Protein AF-A0A7R9B972-F1 (afdb_monomer_lite)

Foldseek 3Di:
DDDDDPPPLPDDPDPQWDQAPLSDIDGLQQQLFLDQPSDDHPVPPDDDCPPPSRSNPPSPQAWDDDPNQTGGDPVFWDWLDAPPDDNSLITTGGLQPQLPVDQSRPRDDCRGSNHCDDPSDHD

Organism: Timema shepardi (NCBI:txid629360)

Structure (mmCIF, N/CA/C/O backbone):
data_AF-A0A7R9B97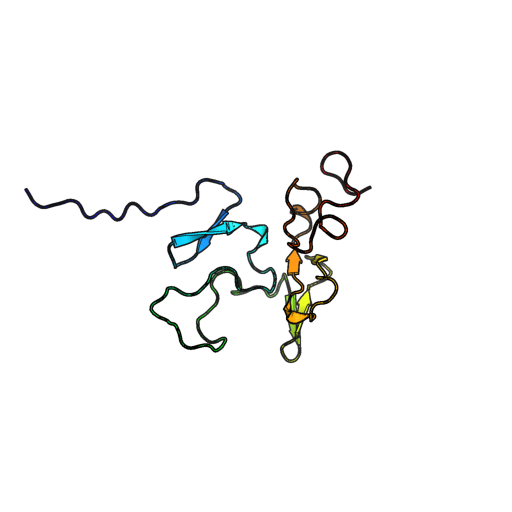2-F1
#
_entry.id   AF-A0A7R9B972-F1
#
loop_
_atom_site.group_PDB
_atom_site.id
_atom_site.type_symbol
_atom_site.label_atom_id
_atom_site.label_alt_id
_atom_site.label_comp_id
_atom_site.label_asym_id
_atom_site.label_entity_id
_atom_site.label_seq_id
_atom_site.pdbx_PDB_ins_code
_atom_site.Cartn_x
_atom_site.Cartn_y
_atom_site.Cartn_z
_atom_site.occupancy
_atom_site.B_iso_or_equiv
_atom_site.auth_seq_id
_atom_site.auth_comp_id
_atom_site.auth_asym_id
_atom_site.auth_atom_id
_atom_site.pdbx_PDB_model_num
ATOM 1 N N . MET A 1 1 ? -13.347 45.892 -2.787 1.00 46.38 1 MET A N 1
ATOM 2 C CA . MET A 1 1 ? -13.666 44.641 -3.504 1.00 46.38 1 MET A CA 1
ATOM 3 C C . MET A 1 1 ? -12.415 44.154 -4.213 1.00 46.38 1 MET A C 1
ATOM 5 O O . MET A 1 1 ? -12.080 44.736 -5.230 1.00 46.38 1 MET A O 1
ATOM 9 N N . LEU A 1 2 ? -11.732 43.132 -3.696 1.00 40.72 2 LEU A N 1
ATOM 10 C CA . LEU A 1 2 ? -10.835 42.287 -4.491 1.00 40.72 2 LEU A CA 1
ATOM 11 C C . LEU A 1 2 ? -11.000 40.846 -3.994 1.00 40.72 2 LEU A C 1
ATOM 13 O O . LEU A 1 2 ? -11.068 40.602 -2.792 1.00 40.72 2 LEU A O 1
ATOM 17 N N . TYR A 1 3 ? -11.227 39.964 -4.960 1.00 45.19 3 TYR A N 1
ATOM 18 C CA . TYR A 1 3 ? -11.862 38.657 -4.851 1.00 45.19 3 TYR A CA 1
ATOM 19 C C . TYR A 1 3 ? -11.009 37.615 -4.122 1.00 45.19 3 TYR A C 1
ATOM 21 O O . TYR A 1 3 ? -9.809 37.486 -4.352 1.00 45.19 3 TYR A O 1
ATOM 29 N N . SER A 1 4 ? -11.692 36.822 -3.301 1.00 51.09 4 SER A N 1
ATOM 30 C CA . SER A 1 4 ? -11.218 35.586 -2.695 1.00 51.09 4 SER A CA 1
ATOM 31 C C . SER A 1 4 ? -10.746 34.582 -3.752 1.00 51.09 4 SER A C 1
ATOM 33 O O . SER A 1 4 ? -11.549 34.080 -4.530 1.00 51.09 4 SER A O 1
ATOM 35 N N . HIS A 1 5 ? -9.468 34.216 -3.707 1.00 46.72 5 HIS A N 1
ATOM 36 C CA . HIS A 1 5 ? -8.966 32.933 -4.206 1.00 46.72 5 HIS A CA 1
ATOM 37 C C . HIS A 1 5 ? -8.143 32.269 -3.098 1.00 46.72 5 HIS A C 1
ATOM 39 O O . HIS A 1 5 ? -6.952 32.008 -3.236 1.00 46.72 5 HIS A O 1
ATOM 45 N N . ILE A 1 6 ? -8.791 31.999 -1.962 1.00 51.69 6 ILE A N 1
ATOM 46 C CA . ILE A 1 6 ? -8.327 30.918 -1.096 1.00 51.69 6 ILE A CA 1
ATOM 47 C C . ILE A 1 6 ? -8.762 29.653 -1.824 1.00 51.69 6 ILE A C 1
ATOM 49 O O . ILE A 1 6 ? -9.952 29.344 -1.868 1.00 51.69 6 ILE A O 1
ATOM 53 N N . VAL A 1 7 ? -7.817 28.954 -2.450 1.00 53.56 7 VAL A N 1
ATOM 54 C CA . VAL A 1 7 ? -8.019 27.547 -2.794 1.00 53.56 7 VAL A CA 1
ATOM 55 C C . VAL A 1 7 ? -8.247 26.854 -1.457 1.00 53.56 7 VAL A C 1
ATOM 57 O O . VAL A 1 7 ? -7.303 26.596 -0.715 1.00 53.56 7 VAL A O 1
ATOM 60 N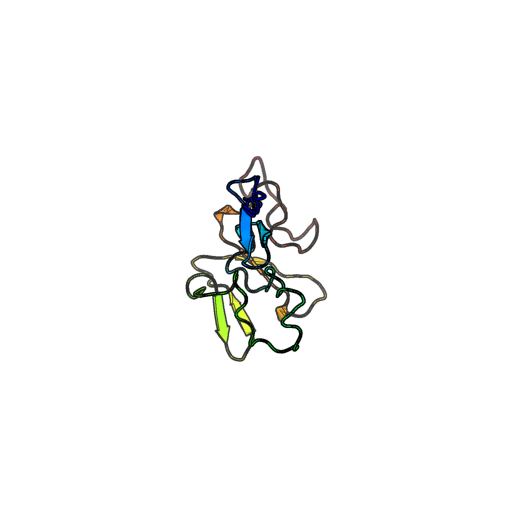 N . THR A 1 8 ? -9.506 26.645 -1.083 1.00 49.41 8 THR A N 1
ATOM 61 C CA . THR A 1 8 ? -9.847 25.753 0.015 1.00 49.41 8 THR A CA 1
ATOM 62 C C . THR A 1 8 ? -9.386 24.377 -0.432 1.00 49.41 8 THR A C 1
ATOM 64 O O . THR A 1 8 ? -10.032 23.728 -1.254 1.00 49.41 8 THR A O 1
ATOM 67 N N . GLY A 1 9 ? -8.196 23.974 0.022 1.00 53.94 9 GLY A N 1
ATOM 68 C CA . GLY A 1 9 ? -7.692 22.628 -0.198 1.00 53.94 9 GLY A CA 1
ATOM 69 C C . GLY A 1 9 ? -8.799 21.659 0.189 1.00 53.94 9 GLY A C 1
ATOM 70 O O . GLY A 1 9 ? -9.317 21.724 1.306 1.00 53.94 9 GLY A O 1
ATOM 71 N N . ARG A 1 10 ? -9.236 20.821 -0.755 1.00 60.31 10 ARG A N 1
ATOM 72 C CA . ARG A 1 10 ? -10.095 19.687 -0.425 1.00 60.31 10 ARG A CA 1
ATOM 73 C C . ARG A 1 10 ? -9.267 18.793 0.486 1.00 60.31 10 ARG A C 1
ATOM 75 O O . ARG A 1 10 ? -8.460 18.003 0.012 1.00 60.31 10 ARG A O 1
ATOM 82 N N . ASN A 1 11 ? -9.425 18.975 1.789 1.00 78.00 11 ASN A N 1
ATOM 83 C CA . ASN A 1 11 ? -8.908 18.028 2.753 1.00 78.00 11 ASN A CA 1
ATOM 84 C C . ASN A 1 11 ? -9.673 16.724 2.559 1.00 78.00 11 ASN A C 1
ATOM 86 O O . ASN A 1 11 ? -10.895 16.734 2.378 1.00 78.00 11 ASN A O 1
ATOM 90 N N . CYS A 1 12 ? -8.942 15.617 2.585 1.00 88.44 12 CYS A N 1
ATOM 91 C CA . CYS A 1 12 ? -9.555 14.309 2.687 1.00 88.44 12 CYS A CA 1
ATOM 92 C C . CYS A 1 12 ? -10.459 14.269 3.923 1.00 88.44 12 CYS A C 1
ATOM 94 O O . CYS A 1 12 ? -10.179 14.910 4.940 1.00 88.44 12 CYS A O 1
ATOM 96 N N . THR A 1 13 ? -11.598 13.602 3.790 1.00 89.12 13 THR A N 1
ATOM 97 C CA . THR A 1 13 ? -12.681 13.668 4.782 1.00 89.12 13 THR A CA 1
ATOM 98 C C . THR A 1 13 ? -12.560 12.585 5.845 1.00 89.12 13 THR A C 1
ATOM 100 O O . THR A 1 13 ? -13.141 12.720 6.921 1.00 89.12 13 THR A O 1
ATOM 103 N N . SER A 1 14 ? -11.792 11.534 5.555 1.00 89.75 14 SER A N 1
ATOM 104 C CA . SER A 1 14 ? -11.539 10.417 6.454 1.00 89.75 14 SER A CA 1
ATOM 105 C C . SER A 1 14 ? -10.111 10.459 7.015 1.00 89.75 14 SER A C 1
ATOM 107 O O . SER A 1 14 ? -9.175 10.792 6.284 1.00 89.75 14 SER A O 1
ATOM 109 N N . PRO A 1 15 ? -9.899 10.080 8.290 1.00 88.44 15 PRO A N 1
ATOM 110 C CA . PRO A 1 15 ? -8.555 9.874 8.828 1.00 88.44 15 PRO A CA 1
ATOM 111 C C . PRO A 1 15 ? -7.797 8.748 8.111 1.00 88.44 15 PRO A C 1
ATOM 113 O O . PRO A 1 15 ? -6.569 8.779 8.100 1.00 88.44 15 PRO A O 1
ATOM 116 N N . ASP A 1 16 ? -8.506 7.813 7.471 1.00 91.44 16 ASP A N 1
ATOM 117 C CA . ASP A 1 16 ? -7.939 6.690 6.713 1.00 91.44 16 ASP A CA 1
ATOM 118 C C . ASP A 1 16 ? -7.587 7.066 5.265 1.00 91.44 16 ASP A C 1
ATOM 120 O O . ASP A 1 16 ? -7.320 6.194 4.439 1.00 91.44 16 ASP A O 1
ATOM 124 N N . GLU A 1 17 ? -7.585 8.361 4.938 1.00 94.81 17 GLU A N 1
ATOM 125 C CA . GLU A 1 17 ? -7.204 8.877 3.627 1.00 94.81 17 GLU A CA 1
ATOM 126 C C . GLU A 1 17 ? -5.842 9.594 3.647 1.00 94.81 17 GLU A C 1
ATOM 128 O O . GLU A 1 17 ? -5.430 10.215 4.632 1.00 94.81 17 GLU A O 1
ATOM 133 N N . PHE A 1 18 ? -5.154 9.527 2.511 1.00 93.94 18 PHE A N 1
ATOM 134 C CA . PHE A 1 18 ? -3.931 10.246 2.184 1.00 93.94 18 PHE A CA 1
ATOM 135 C C . PHE A 1 18 ? -4.195 11.199 1.013 1.00 93.94 18 PHE A C 1
ATOM 137 O O . PHE A 1 18 ? -4.789 10.811 0.005 1.00 93.94 18 PHE A O 1
ATOM 144 N N . LEU A 1 19 ? -3.763 12.457 1.149 1.00 91.81 19 LEU A N 1
ATOM 145 C CA . LEU A 1 19 ? -3.923 13.486 0.123 1.00 91.81 19 LEU A CA 1
ATOM 146 C C . LEU A 1 19 ? -2.720 13.479 -0.824 1.00 91.81 19 LEU A C 1
ATOM 148 O O . LEU A 1 19 ? -1.635 13.934 -0.464 1.00 91.81 19 LEU A O 1
ATOM 152 N N . CYS A 1 20 ? -2.930 13.028 -2.056 1.00 91.00 20 CYS A N 1
ATOM 153 C CA . CYS A 1 20 ? -1.940 13.130 -3.118 1.00 91.00 20 CYS A CA 1
ATOM 154 C C . CYS A 1 20 ? -1.662 14.601 -3.485 1.00 91.00 20 CYS A C 1
ATOM 156 O O . CYS A 1 20 ? -2.574 15.434 -3.429 1.00 91.00 20 CYS A O 1
ATOM 158 N N . PRO A 1 21 ? -0.467 14.929 -4.013 1.00 86.62 21 PRO A N 1
ATOM 159 C CA . PRO A 1 21 ? -0.149 16.275 -4.508 1.00 86.62 21 PRO A CA 1
ATOM 160 C C . PRO A 1 21 ? -1.084 16.783 -5.616 1.00 86.62 21 PRO A C 1
ATOM 162 O O . PRO A 1 21 ? -1.226 17.987 -5.807 1.00 86.62 21 PRO A O 1
ATOM 165 N N . SER A 1 22 ? -1.745 15.876 -6.342 1.00 82.56 22 SER A N 1
ATOM 166 C CA . SER A 1 22 ? -2.768 16.206 -7.342 1.00 82.56 22 SER A CA 1
ATOM 167 C C . SER A 1 22 ? -4.091 16.702 -6.738 1.00 82.56 22 SER A C 1
ATOM 169 O O . SER A 1 22 ? -4.969 17.140 -7.479 1.00 82.56 22 SER A O 1
ATOM 171 N N . GLY A 1 23 ? -4.263 16.620 -5.414 1.00 84.19 23 GLY A N 1
ATOM 172 C CA . GLY A 1 23 ? -5.517 16.902 -4.714 1.00 84.19 23 GLY A CA 1
ATOM 173 C C . GLY A 1 23 ? -6.479 15.709 -4.643 1.00 84.19 23 GLY A C 1
ATOM 174 O O . GLY A 1 23 ? -7.590 15.853 -4.134 1.00 84.19 23 GLY A O 1
ATOM 175 N N . ARG A 1 24 ? -6.083 14.536 -5.158 1.00 88.75 24 ARG A N 1
ATOM 176 C CA . ARG A 1 24 ? -6.831 13.277 -5.020 1.00 88.75 24 ARG A CA 1
ATOM 177 C C . ARG A 1 24 ? -6.607 12.680 -3.630 1.00 88.75 24 ARG A C 1
ATOM 179 O O . ARG A 1 24 ? -5.476 12.638 -3.165 1.00 88.75 24 ARG A O 1
ATOM 186 N N . CYS A 1 25 ? -7.664 12.158 -3.016 1.00 92.69 25 CYS A N 1
ATOM 187 C CA . CYS A 1 25 ? -7.562 11.338 -1.812 1.00 92.69 25 CYS A CA 1
ATOM 188 C C . CYS A 1 25 ? -7.507 9.854 -2.186 1.00 92.69 25 CYS A C 1
ATOM 190 O O . CYS A 1 25 ? -8.285 9.398 -3.030 1.00 92.69 25 CYS A O 1
ATOM 192 N N . ILE A 1 26 ? -6.585 9.121 -1.571 1.00 94.31 26 ILE A N 1
ATOM 193 C CA . ILE A 1 26 ? -6.483 7.658 -1.637 1.00 94.31 26 ILE A CA 1
ATOM 194 C C . ILE A 1 26 ? -6.589 7.084 -0.225 1.00 94.31 26 ILE A C 1
ATOM 196 O O . ILE A 1 26 ? -6.457 7.818 0.751 1.00 94.31 26 ILE A O 1
ATOM 200 N N . ARG A 1 27 ? -6.819 5.779 -0.101 1.00 96.00 27 ARG A N 1
ATOM 201 C CA . ARG A 1 27 ? -6.735 5.066 1.180 1.00 96.00 27 ARG A CA 1
ATOM 202 C C . ARG A 1 27 ? -5.309 5.114 1.724 1.00 96.00 27 ARG A C 1
ATOM 204 O O . ARG A 1 27 ? -4.359 5.017 0.961 1.00 96.00 27 ARG A O 1
ATOM 211 N N . ARG A 1 28 ? -5.139 5.179 3.043 1.00 96.25 28 ARG A N 1
ATOM 212 C CA . ARG A 1 28 ? -3.820 5.013 3.677 1.00 96.25 28 ARG A CA 1
ATOM 213 C C . ARG A 1 28 ? -3.226 3.623 3.466 1.00 96.25 28 ARG A C 1
ATOM 215 O O . ARG A 1 28 ? -2.012 3.492 3.542 1.00 96.25 28 ARG A O 1
ATOM 222 N N . ALA A 1 29 ? -4.059 2.616 3.204 1.00 96.62 29 ALA A N 1
ATOM 223 C CA . ALA A 1 29 ? -3.604 1.280 2.830 1.00 96.62 29 ALA A CA 1
ATOM 224 C C . ALA A 1 29 ? -2.868 1.242 1.486 1.00 96.62 29 ALA A C 1
ATOM 226 O O . ALA A 1 29 ? -2.089 0.329 1.260 1.00 96.62 29 ALA A O 1
ATOM 227 N N . ASN A 1 30 ? -3.072 2.267 0.656 1.00 96.50 30 ASN A N 1
ATOM 228 C CA . ASN A 1 30 ? -2.435 2.434 -0.643 1.00 96.50 30 ASN A CA 1
ATOM 229 C C . ASN A 1 30 ? -1.133 3.248 -0.572 1.00 96.50 30 ASN A C 1
ATOM 231 O O . ASN A 1 30 ? -0.582 3.617 -1.596 1.00 96.50 30 ASN A O 1
ATOM 235 N N . VAL A 1 31 ? -0.681 3.629 0.626 1.00 95.81 31 VAL A N 1
ATOM 236 C CA . VAL A 1 31 ? 0.617 4.289 0.792 1.00 95.81 31 VAL A CA 1
ATOM 237 C C . VAL A 1 31 ? 1.663 3.212 1.010 1.00 95.81 31 VAL A C 1
ATOM 239 O O . VAL A 1 31 ? 1.531 2.416 1.941 1.00 95.81 31 VAL A O 1
ATOM 242 N N . CYS A 1 32 ? 2.720 3.242 0.204 1.00 95.94 32 CYS A N 1
ATOM 243 C CA . CYS A 1 32 ? 3.802 2.272 0.218 1.00 95.94 32 CYS A CA 1
ATOM 244 C C . CYS A 1 32 ? 3.328 0.839 -0.019 1.00 95.94 32 CYS A C 1
ATOM 246 O O . CYS A 1 32 ? 3.845 -0.103 0.586 1.00 95.94 32 CYS A O 1
ATOM 248 N N . ASP A 1 33 ? 2.369 0.669 -0.921 1.00 95.88 33 ASP A N 1
ATOM 249 C CA . ASP A 1 33 ? 1.755 -0.624 -1.186 1.00 95.88 33 ASP A CA 1
ATOM 250 C C . ASP A 1 33 ? 2.246 -1.282 -2.475 1.00 95.88 33 ASP A C 1
ATOM 252 O O . ASP A 1 33 ? 1.711 -2.304 -2.907 1.00 95.88 33 ASP A O 1
ATOM 256 N N . SER A 1 34 ? 3.322 -0.741 -3.047 1.00 93.50 34 SER A N 1
ATOM 257 C CA . SER A 1 34 ? 3.980 -1.145 -4.284 1.00 93.50 34 SER A CA 1
ATOM 258 C C . SER A 1 34 ? 3.231 -0.778 -5.565 1.00 93.50 34 SER A C 1
ATOM 260 O O . SER A 1 34 ? 3.736 -1.083 -6.652 1.00 93.50 34 SER A O 1
ATOM 262 N N . GLN A 1 35 ? 2.092 -0.083 -5.494 1.00 92.75 35 GLN A N 1
ATOM 263 C CA . GLN A 1 35 ? 1.364 0.429 -6.654 1.00 92.75 35 GLN A CA 1
ATOM 264 C C . GLN A 1 35 ? 1.320 1.953 -6.642 1.00 92.75 35 GLN A C 1
ATOM 266 O O . GLN A 1 35 ? 1.233 2.589 -5.610 1.00 92.75 35 GLN A O 1
ATOM 271 N N . CYS A 1 36 ? 1.382 2.563 -7.825 1.00 91.12 36 CYS A N 1
ATOM 272 C CA . CYS A 1 36 ? 1.294 4.015 -7.914 1.00 91.12 36 CYS A CA 1
ATOM 273 C C . CYS A 1 36 ? -0.168 4.467 -8.000 1.00 91.12 36 CYS A C 1
ATOM 275 O O . CYS A 1 36 ? -0.729 4.517 -9.101 1.00 91.12 36 CYS A O 1
ATOM 277 N N . ASP A 1 37 ? -0.785 4.807 -6.869 1.00 92.56 37 ASP A N 1
ATOM 278 C CA . ASP A 1 37 ? -2.181 5.243 -6.804 1.00 92.56 37 ASP A CA 1
ATOM 279 C C . ASP A 1 37 ? -2.334 6.766 -6.815 1.00 92.56 37 ASP A C 1
ATOM 281 O O . ASP A 1 37 ? -3.356 7.285 -7.308 1.00 92.56 37 ASP A O 1
ATOM 285 N N . CYS A 1 38 ? -1.308 7.511 -6.389 1.00 90.12 38 CYS A N 1
ATOM 286 C CA . CYS A 1 38 ? -1.204 8.932 -6.701 1.00 90.12 38 CYS A CA 1
ATOM 287 C C . CYS A 1 38 ? -0.838 9.123 -8.176 1.00 90.12 38 CYS A C 1
ATOM 289 O O . CYS A 1 38 ? 0.289 9.467 -8.535 1.00 90.12 38 CYS A O 1
ATOM 291 N N . ALA A 1 39 ? -1.838 8.945 -9.045 1.00 76.19 39 ALA A N 1
ATOM 292 C CA . ALA A 1 39 ? -1.732 9.272 -10.460 1.00 76.19 39 ALA A CA 1
ATOM 293 C C . ALA A 1 39 ? -1.157 10.696 -10.632 1.00 76.19 39 ALA A C 1
ATOM 295 O O . ALA A 1 39 ? -1.602 11.624 -9.936 1.00 76.19 39 ALA A O 1
ATOM 296 N N . PRO A 1 40 ? -0.189 10.893 -11.547 1.00 64.12 40 PRO A N 1
ATOM 297 C CA . PRO A 1 40 ? 0.381 12.208 -11.789 1.00 64.12 40 PRO A CA 1
ATOM 298 C C . PRO A 1 40 ? -0.710 13.185 -12.235 1.00 64.12 40 PRO A C 1
ATOM 300 O O . PRO A 1 40 ? -1.683 12.809 -12.894 1.00 64.12 40 PRO A O 1
ATOM 303 N N . ALA A 1 41 ? -0.543 14.462 -11.891 1.00 56.84 41 ALA A N 1
ATOM 304 C CA . ALA A 1 41 ? -1.405 15.508 -12.420 1.00 56.84 41 ALA A CA 1
ATOM 305 C C . ALA A 1 41 ? -1.352 15.501 -13.968 1.00 56.84 41 ALA A C 1
ATOM 307 O O . ALA A 1 41 ? -0.299 15.220 -14.544 1.00 56.84 41 ALA A O 1
ATOM 308 N N . PRO A 1 42 ? -2.450 15.845 -14.666 1.00 54.56 42 PRO A N 1
ATOM 309 C CA . PRO A 1 42 ? -2.551 15.761 -16.131 1.00 54.56 42 PRO A CA 1
ATOM 310 C C . PRO A 1 42 ? -1.529 16.617 -16.907 1.00 54.56 42 PRO A C 1
ATOM 312 O O . PRO A 1 42 ? -1.458 16.534 -18.128 1.00 54.56 42 PRO A O 1
ATOM 315 N N . THR A 1 43 ? -0.722 17.435 -16.228 1.00 50.94 43 THR A N 1
ATOM 316 C CA . THR A 1 43 ? 0.338 18.260 -16.822 1.00 50.94 43 THR A CA 1
ATOM 317 C C . THR A 1 43 ? 1.698 17.558 -16.921 1.00 50.94 43 THR A C 1
ATOM 319 O O . THR A 1 43 ? 2.591 18.082 -17.583 1.00 50.94 43 THR A O 1
ATOM 322 N N . THR A 1 44 ? 1.879 16.373 -16.322 1.00 49.91 44 THR A N 1
ATOM 323 C CA . THR A 1 44 ? 3.148 15.616 -16.334 1.00 49.91 44 THR A CA 1
ATOM 324 C C . THR A 1 44 ? 3.007 14.251 -17.015 1.00 49.91 44 THR A C 1
ATOM 326 O O . THR A 1 44 ? 3.546 13.239 -16.576 1.00 49.91 44 THR A O 1
ATOM 329 N N . SER A 1 45 ? 2.286 14.197 -18.135 1.00 50.44 45 SER A N 1
ATOM 330 C CA . SER A 1 45 ? 2.156 12.986 -18.953 1.00 50.44 45 SER A CA 1
ATOM 331 C C . SER A 1 45 ? 3.386 12.771 -19.845 1.00 50.44 45 SER A C 1
ATOM 333 O O . SER A 1 45 ? 3.366 13.044 -21.043 1.00 50.44 45 SER A O 1
ATOM 335 N N . ARG A 1 46 ? 4.471 12.240 -19.277 1.00 46.91 46 ARG A N 1
ATOM 336 C CA . ARG A 1 46 ? 5.429 11.423 -20.038 1.00 46.91 46 ARG A CA 1
ATOM 337 C C . ARG A 1 46 ? 5.574 10.096 -19.314 1.00 46.91 46 ARG A C 1
ATOM 339 O O . ARG A 1 46 ? 6.168 10.038 -18.247 1.00 46.91 46 ARG A O 1
ATOM 346 N N . GLY A 1 47 ? 4.951 9.067 -19.889 1.00 48.19 47 GLY A N 1
ATOM 347 C CA . GLY A 1 47 ? 5.023 7.693 -19.408 1.00 48.19 47 GLY A CA 1
ATOM 348 C C . GLY A 1 47 ? 6.474 7.271 -19.189 1.00 48.19 47 GLY A C 1
ATOM 349 O O . GLY A 1 47 ? 7.323 7.451 -20.059 1.00 48.19 47 GLY A O 1
ATOM 350 N N . GLY A 1 48 ? 6.734 6.763 -17.994 1.00 41.38 48 GLY A N 1
ATOM 351 C CA . GLY A 1 48 ? 8.059 6.454 -17.484 1.00 41.38 48 GLY A CA 1
ATOM 352 C C . GLY A 1 48 ? 8.079 6.765 -15.995 1.00 41.38 48 GLY A C 1
ATOM 353 O O . GLY A 1 48 ? 7.604 7.817 -15.579 1.00 41.38 48 GLY A O 1
ATOM 354 N N . SER A 1 49 ? 8.577 5.833 -15.193 1.00 47.91 49 SER A N 1
ATOM 355 C CA . SER A 1 49 ? 8.620 5.836 -13.726 1.00 47.91 49 SER A CA 1
ATOM 356 C C . SER A 1 49 ? 9.486 6.952 -13.100 1.00 47.91 49 SER A C 1
ATOM 358 O O . SER A 1 49 ? 10.229 6.702 -12.159 1.00 47.91 49 SER A O 1
ATOM 360 N N . SER A 1 50 ? 9.444 8.177 -13.629 1.00 48.88 50 SER A N 1
ATOM 361 C CA . SER A 1 50 ? 10.311 9.298 -13.247 1.00 48.88 50 SER A CA 1
ATOM 362 C C . SER A 1 50 ? 9.559 10.589 -12.898 1.00 48.88 50 SER A C 1
ATOM 364 O O . SER A 1 50 ? 10.180 11.641 -12.768 1.00 48.88 50 SER A O 1
ATOM 366 N N . GLY A 1 51 ? 8.235 10.537 -12.735 1.00 55.47 51 GLY A N 1
ATOM 367 C CA . GLY A 1 51 ? 7.532 11.445 -11.829 1.00 55.47 51 GLY A CA 1
ATOM 368 C C . GLY A 1 51 ? 7.422 10.723 -10.495 1.00 55.47 51 GLY A C 1
ATOM 369 O O . GLY A 1 51 ? 6.866 9.629 -10.473 1.00 55.47 51 GLY A O 1
ATOM 370 N N . ALA A 1 52 ? 8.008 11.263 -9.424 1.00 72.88 52 ALA A N 1
ATOM 371 C CA . ALA A 1 52 ? 7.959 10.623 -8.112 1.00 72.88 52 ALA A CA 1
ATOM 372 C C . ALA A 1 52 ? 6.498 10.314 -7.753 1.00 72.88 52 ALA A C 1
ATOM 374 O O . ALA A 1 52 ? 5.666 11.221 -7.675 1.00 72.88 52 ALA A O 1
ATOM 375 N N . CYS A 1 53 ? 6.182 9.028 -7.623 1.00 86.62 53 CYS A N 1
ATOM 376 C CA . CYS A 1 53 ? 4.859 8.594 -7.225 1.00 86.62 53 CYS A CA 1
ATOM 377 C C . CYS A 1 53 ? 4.708 8.876 -5.732 1.00 86.62 53 CYS A C 1
ATOM 379 O O . CYS A 1 53 ? 5.467 8.334 -4.936 1.00 86.62 53 CYS A O 1
ATOM 381 N N . ALA A 1 54 ? 3.819 9.802 -5.375 1.00 90.38 54 ALA A N 1
ATOM 382 C CA . ALA A 1 54 ? 3.855 10.456 -4.068 1.00 90.38 54 ALA A CA 1
ATOM 383 C C . ALA A 1 54 ? 3.524 9.531 -2.886 1.00 90.38 54 ALA A C 1
ATOM 385 O O . ALA A 1 54 ? 3.978 9.785 -1.776 1.00 90.38 54 ALA A O 1
ATOM 386 N N . ASP A 1 55 ? 2.736 8.492 -3.127 1.00 93.31 55 ASP A N 1
ATOM 387 C CA . ASP A 1 55 ? 2.383 7.431 -2.185 1.00 93.31 55 ASP A CA 1
ATOM 388 C C . ASP A 1 55 ? 3.447 6.330 -2.086 1.00 93.31 55 ASP A C 1
ATOM 390 O O . ASP A 1 55 ? 3.468 5.608 -1.102 1.00 93.31 55 ASP A O 1
ATOM 394 N N . GLU A 1 56 ? 4.396 6.271 -3.023 1.00 92.75 56 GLU A N 1
ATOM 395 C CA . GLU A 1 56 ? 5.429 5.229 -3.109 1.00 92.75 56 GLU A CA 1
ATOM 396 C C . GLU A 1 56 ? 6.842 5.800 -2.874 1.00 92.75 56 GLU A C 1
ATOM 398 O O . GLU A 1 56 ? 7.826 5.410 -3.516 1.00 92.75 56 GLU A O 1
ATOM 403 N N . MET A 1 57 ? 6.948 6.782 -1.971 1.00 89.94 57 MET A N 1
ATOM 404 C CA . MET A 1 57 ? 8.209 7.420 -1.584 1.00 89.94 57 MET A CA 1
ATOM 405 C C . MET A 1 57 ? 8.688 6.913 -0.221 1.00 89.94 57 MET A C 1
ATOM 407 O O . MET A 1 57 ? 7.917 6.834 0.725 1.00 89.94 57 MET A O 1
ATOM 411 N N . GLU A 1 58 ? 9.989 6.621 -0.112 1.00 90.56 58 GLU A N 1
ATOM 412 C CA . GLU A 1 58 ? 10.648 6.214 1.147 1.00 90.56 58 GLU A CA 1
ATOM 413 C C . GLU A 1 58 ? 10.109 4.910 1.788 1.00 90.56 58 GLU A C 1
ATOM 415 O O . GLU A 1 58 ? 10.273 4.669 2.978 1.00 90.56 58 GLU A O 1
ATOM 420 N N . CYS A 1 59 ? 9.572 3.990 0.983 1.00 93.50 59 CYS A N 1
ATOM 421 C CA . CYS A 1 59 ? 8.868 2.774 1.422 1.00 93.50 59 CYS A CA 1
ATOM 422 C C . CYS A 1 59 ? 9.740 1.565 1.822 1.00 93.50 59 CYS A C 1
ATOM 424 O O . CYS A 1 59 ? 9.307 0.420 1.699 1.00 93.50 59 CYS A O 1
ATOM 426 N N . LYS A 1 60 ? 10.974 1.778 2.297 1.00 93.25 60 LYS A N 1
ATOM 427 C CA . LYS A 1 60 ? 11.937 0.680 2.560 1.00 93.25 60 LYS A CA 1
ATOM 428 C C . LYS A 1 60 ? 11.474 -0.323 3.621 1.00 93.25 60 LYS A C 1
ATOM 430 O O . LYS A 1 60 ? 11.970 -1.441 3.642 1.00 93.25 60 LYS A O 1
ATOM 435 N N . GLU A 1 61 ? 10.567 0.088 4.502 1.00 94.75 61 GLU A N 1
ATOM 436 C CA . GLU A 1 61 ? 9.979 -0.779 5.528 1.00 94.75 61 GLU A CA 1
ATOM 437 C C . GLU A 1 61 ? 8.844 -1.655 4.987 1.00 94.75 61 GLU A C 1
ATOM 439 O O . GLU A 1 61 ? 8.485 -2.629 5.637 1.00 94.75 61 GLU A O 1
ATOM 444 N N . TYR A 1 62 ? 8.293 -1.327 3.814 1.00 95.81 62 TYR A N 1
ATOM 445 C CA . TYR A 1 62 ? 7.108 -1.976 3.254 1.00 95.81 62 TYR A CA 1
ATOM 446 C C . TYR A 1 62 ? 7.456 -2.947 2.129 1.00 95.81 62 TYR A C 1
ATOM 448 O O . TYR A 1 62 ? 6.885 -4.030 2.045 1.00 95.81 62 TYR A O 1
ATOM 456 N N . TYR A 1 63 ? 8.399 -2.586 1.261 1.00 94.94 63 TYR A N 1
ATOM 457 C CA . TYR A 1 63 ? 8.877 -3.455 0.191 1.00 94.94 63 TYR A CA 1
ATOM 458 C C . TYR A 1 63 ? 10.272 -3.036 -0.287 1.00 94.94 63 TYR A C 1
ATOM 460 O O . TYR A 1 63 ? 10.752 -1.929 -0.036 1.00 94.94 63 TYR A O 1
ATOM 468 N N . THR A 1 64 ? 10.924 -3.926 -1.030 1.00 93.38 64 THR A N 1
ATOM 469 C CA . THR A 1 64 ? 12.225 -3.682 -1.666 1.00 93.38 64 THR A CA 1
ATOM 470 C C . THR A 1 64 ? 12.138 -3.895 -3.173 1.00 93.38 64 THR A C 1
ATOM 472 O O . THR A 1 64 ? 11.396 -4.755 -3.638 1.00 93.38 64 THR A O 1
ATOM 475 N N . ASP A 1 65 ? 12.877 -3.102 -3.951 1.00 88.38 65 ASP A N 1
ATOM 476 C CA . ASP A 1 65 ? 13.013 -3.318 -5.394 1.00 88.38 65 ASP A CA 1
ATOM 477 C C . ASP A 1 65 ? 14.205 -4.240 -5.662 1.00 88.38 65 ASP A C 1
ATOM 479 O O . ASP A 1 65 ? 15.347 -3.917 -5.321 1.00 88.38 65 ASP A O 1
ATOM 483 N N . VAL A 1 66 ? 13.934 -5.395 -6.267 1.00 88.88 66 VAL A N 1
ATOM 484 C CA . VAL A 1 66 ? 14.951 -6.338 -6.725 1.00 88.88 66 VAL A CA 1
ATOM 485 C C . VAL A 1 66 ? 14.776 -6.523 -8.223 1.00 88.88 66 VAL A C 1
ATOM 487 O O . VAL A 1 66 ? 13.897 -7.250 -8.681 1.00 88.88 66 VAL A O 1
ATOM 490 N N . HIS A 1 67 ? 15.626 -5.850 -8.999 1.00 86.19 67 HIS A N 1
ATOM 491 C CA . HIS A 1 67 ? 15.609 -5.899 -10.465 1.00 86.19 67 HIS A CA 1
ATOM 492 C C . HIS A 1 67 ? 14.245 -5.505 -11.071 1.00 86.19 67 HIS A C 1
ATOM 494 O O . HIS A 1 67 ? 13.784 -6.132 -12.025 1.00 86.19 67 HIS A O 1
ATOM 500 N N . GLY A 1 68 ? 13.589 -4.475 -10.522 1.00 78.62 68 GLY A N 1
ATOM 501 C CA . GLY A 1 68 ? 12.281 -4.002 -10.986 1.00 78.62 68 GLY A CA 1
ATOM 502 C C . GLY A 1 68 ? 11.090 -4.824 -10.487 1.00 78.62 68 GLY A C 1
ATOM 503 O O . GLY A 1 68 ? 9.954 -4.539 -10.867 1.00 78.62 68 GLY A O 1
ATOM 504 N N . VAL A 1 69 ? 11.325 -5.835 -9.646 1.00 82.44 69 VAL A N 1
ATOM 505 C CA . VAL A 1 69 ? 10.279 -6.564 -8.924 1.00 82.44 69 VAL A CA 1
ATOM 506 C C . VAL A 1 69 ? 10.196 -6.007 -7.510 1.00 82.44 69 VAL A C 1
ATOM 508 O O . VAL A 1 69 ? 11.184 -6.023 -6.777 1.00 82.44 69 VAL A O 1
ATOM 511 N N . ARG A 1 70 ? 9.012 -5.534 -7.115 1.00 89.19 70 ARG A N 1
ATOM 512 C CA . ARG A 1 70 ? 8.749 -5.077 -5.747 1.00 89.19 70 ARG A CA 1
ATOM 513 C C . ARG A 1 70 ? 8.404 -6.281 -4.878 1.00 89.19 70 ARG A C 1
ATOM 515 O O . ARG A 1 70 ? 7.400 -6.949 -5.103 1.00 89.19 70 ARG A O 1
ATOM 522 N N . LEU A 1 71 ? 9.270 -6.583 -3.919 1.00 91.75 71 LEU A N 1
ATOM 523 C CA . LEU A 1 71 ? 9.106 -7.673 -2.965 1.00 91.75 71 LEU A CA 1
ATOM 524 C C . LEU A 1 71 ? 8.662 -7.097 -1.625 1.00 91.75 71 LEU A C 1
ATOM 526 O O . LEU A 1 71 ? 9.422 -6.353 -1.003 1.00 91.75 71 LEU A O 1
ATOM 530 N N . CYS A 1 72 ? 7.450 -7.446 -1.192 1.00 95.12 72 CYS A N 1
ATOM 531 C CA . CYS A 1 72 ? 6.918 -7.023 0.100 1.00 95.12 72 CYS A CA 1
ATOM 532 C C . CYS A 1 72 ? 7.824 -7.479 1.246 1.00 95.12 72 CYS A C 1
ATOM 534 O O . CYS A 1 72 ? 8.289 -8.624 1.268 1.00 95.12 72 CYS A O 1
ATOM 536 N N . ASP A 1 73 ? 8.056 -6.593 2.208 1.00 95.88 73 ASP A N 1
ATOM 537 C CA . ASP A 1 73 ? 8.773 -6.937 3.424 1.00 95.88 73 ASP A CA 1
ATOM 538 C C . ASP A 1 73 ? 7.871 -7.811 4.295 1.00 95.88 73 ASP A C 1
ATOM 540 O O . ASP A 1 73 ? 6.880 -7.348 4.859 1.00 95.88 73 ASP A O 1
ATOM 544 N N . SER A 1 74 ? 8.223 -9.090 4.405 1.00 92.50 74 SER A N 1
ATOM 545 C CA . SER A 1 74 ? 7.449 -10.073 5.170 1.00 92.50 74 SER A CA 1
ATOM 546 C C . SER A 1 74 ? 7.378 -9.812 6.682 1.00 92.50 74 SER A C 1
ATOM 548 O O . SER A 1 74 ? 6.577 -10.451 7.360 1.00 92.50 74 SER A O 1
ATOM 550 N N . SER A 1 75 ? 8.208 -8.916 7.227 1.00 93.50 75 SER A N 1
ATOM 551 C CA . SER A 1 75 ? 8.184 -8.555 8.650 1.00 93.50 75 SER A CA 1
ATOM 552 C C . SER A 1 75 ? 7.145 -7.474 8.950 1.00 93.50 75 SER A C 1
ATOM 554 O O . SER A 1 75 ? 6.594 -7.459 10.049 1.00 93.50 75 SER A O 1
ATOM 556 N N . ASN A 1 76 ? 6.871 -6.589 7.988 1.00 94.75 76 ASN A N 1
ATOM 557 C CA . ASN A 1 76 ? 5.997 -5.426 8.182 1.00 94.75 76 ASN A CA 1
ATOM 558 C C . ASN A 1 76 ? 4.736 -5.441 7.317 1.00 94.75 76 ASN A C 1
ATOM 560 O O . ASN A 1 76 ? 3.801 -4.693 7.595 1.00 94.75 76 ASN A O 1
ATOM 564 N N . THR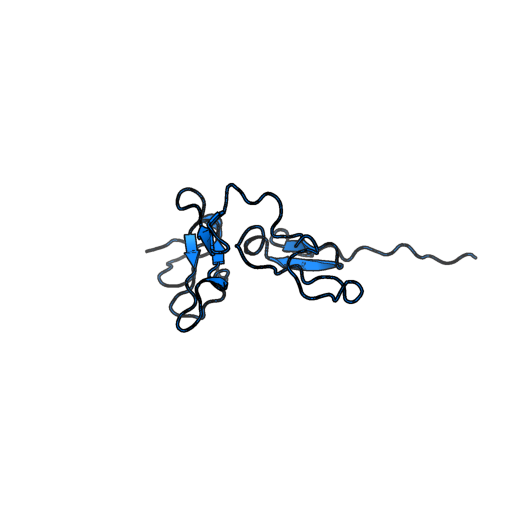 A 1 77 ? 4.700 -6.254 6.263 1.00 96.56 77 THR A N 1
ATOM 565 C CA . THR A 1 77 ? 3.616 -6.259 5.279 1.00 96.56 77 THR A CA 1
ATOM 566 C C . THR A 1 77 ? 3.243 -7.665 4.841 1.00 96.56 77 THR A C 1
ATOM 568 O O . THR A 1 77 ? 3.950 -8.646 5.079 1.00 96.56 77 THR A O 1
ATOM 571 N N . LEU A 1 78 ? 2.097 -7.750 4.178 1.00 94.00 78 LEU A N 1
ATOM 572 C CA . LEU A 1 78 ? 1.573 -8.961 3.576 1.00 94.00 78 LEU A CA 1
ATOM 573 C C . LEU A 1 78 ? 1.411 -8.755 2.075 1.00 94.00 78 LEU A C 1
ATOM 575 O O . LEU A 1 78 ? 0.948 -7.707 1.625 1.00 94.00 78 LEU A O 1
ATOM 579 N N . THR A 1 79 ? 1.774 -9.777 1.304 1.00 93.81 79 THR A N 1
ATOM 580 C CA . THR A 1 79 ? 1.627 -9.763 -0.153 1.00 93.81 79 THR A CA 1
ATOM 581 C C . THR A 1 79 ? 0.200 -10.121 -0.556 1.00 93.81 79 THR A C 1
ATOM 583 O O . THR A 1 79 ? -0.242 -11.258 -0.386 1.00 93.81 79 THR A O 1
ATOM 586 N N . CYS A 1 80 ? -0.489 -9.168 -1.168 1.00 92.81 80 CYS A N 1
ATOM 587 C CA . CYS A 1 80 ? -1.743 -9.364 -1.876 1.00 92.81 80 CYS A CA 1
ATOM 588 C C . CYS A 1 80 ? -1.455 -9.782 -3.317 1.00 92.81 80 CYS A C 1
ATOM 590 O O . CYS A 1 80 ? -0.938 -8.994 -4.106 1.00 92.81 80 CYS A O 1
ATOM 592 N N . ILE A 1 81 ? -1.810 -11.016 -3.668 1.00 90.31 81 ILE A N 1
ATOM 593 C CA . ILE A 1 81 ? -1.613 -11.541 -5.023 1.00 90.31 81 ILE A CA 1
ATOM 594 C C . ILE A 1 81 ? -2.862 -11.273 -5.854 1.00 90.31 81 ILE A C 1
ATOM 596 O O . ILE A 1 81 ? -3.973 -11.597 -5.422 1.00 90.31 81 ILE A O 1
ATOM 600 N N . VAL A 1 82 ? -2.684 -10.749 -7.067 1.00 86.56 82 VAL A N 1
ATOM 601 C CA . VAL A 1 82 ? -3.782 -10.606 -8.032 1.00 86.56 82 VAL A CA 1
ATOM 602 C C . VAL A 1 82 ? -3.809 -11.830 -8.962 1.00 86.56 82 VAL A C 1
ATOM 604 O O . VAL A 1 82 ? -2.905 -12.004 -9.785 1.00 86.56 82 VAL A O 1
ATOM 607 N N . PRO A 1 83 ? -4.819 -12.718 -8.864 1.00 83.19 83 PRO A N 1
ATOM 608 C CA . PRO A 1 83 ? -4.859 -13.937 -9.667 1.00 83.19 83 PRO A CA 1
ATOM 609 C C . PRO A 1 83 ? -4.985 -13.620 -11.162 1.00 83.19 83 PRO A C 1
ATOM 611 O O . PRO A 1 83 ? -5.770 -12.769 -11.576 1.00 83.19 83 PRO A O 1
ATOM 614 N N . GLY A 1 84 ? -4.234 -14.347 -11.992 1.00 83.12 84 GLY A N 1
ATOM 615 C CA . GLY A 1 84 ? -4.290 -14.193 -13.449 1.00 83.12 84 GLY A CA 1
ATOM 616 C C . GLY A 1 84 ? -3.674 -12.892 -13.973 1.00 83.12 84 GLY A C 1
ATOM 617 O O . GLY A 1 84 ? -3.922 -12.538 -15.124 1.00 83.12 84 GLY A O 1
ATOM 618 N N . GLN A 1 85 ? -2.897 -12.183 -13.152 1.00 82.12 85 GLN A N 1
ATOM 619 C CA . GLN A 1 85 ? -2.108 -11.014 -13.538 1.00 82.12 85 GLN A CA 1
ATOM 620 C C . GLN A 1 85 ? -0.618 -11.255 -13.264 1.00 82.12 85 GLN A C 1
ATOM 622 O O . GLN A 1 85 ? -0.230 -12.247 -12.644 1.00 82.12 85 GLN A O 1
ATOM 627 N N . ASN A 1 86 ? 0.223 -10.362 -13.782 1.00 81.19 86 ASN A N 1
ATOM 628 C CA . ASN A 1 86 ? 1.651 -10.374 -13.500 1.00 81.19 86 ASN A CA 1
ATOM 629 C C . ASN A 1 86 ? 1.923 -9.773 -12.104 1.00 81.19 86 ASN A C 1
ATOM 631 O O . ASN A 1 86 ? 1.143 -8.969 -11.592 1.00 81.19 86 ASN A O 1
ATOM 635 N N . ARG A 1 87 ? 3.028 -10.198 -11.482 1.00 83.19 87 ARG A N 1
ATOM 636 C CA . ARG A 1 87 ? 3.416 -9.854 -10.101 1.00 83.19 87 ARG A CA 1
ATOM 637 C C . ARG A 1 87 ? 3.684 -8.359 -9.900 1.00 83.19 87 ARG A C 1
ATOM 639 O O . ARG A 1 87 ? 3.756 -7.908 -8.768 1.00 83.19 87 ARG A O 1
ATOM 646 N N . ASP A 1 88 ? 3.795 -7.577 -10.977 1.00 82.75 88 ASP A N 1
ATOM 647 C CA . ASP A 1 88 ? 3.869 -6.112 -10.925 1.00 82.75 88 ASP A CA 1
ATOM 648 C C . ASP A 1 88 ? 2.564 -5.455 -10.453 1.00 82.75 88 ASP A C 1
ATOM 650 O O . ASP A 1 88 ? 2.551 -4.246 -10.236 1.00 82.75 88 ASP A O 1
ATOM 654 N N . LYS A 1 89 ? 1.476 -6.227 -10.317 1.00 85.44 89 LYS A N 1
ATOM 655 C CA . LYS A 1 89 ? 0.183 -5.801 -9.762 1.00 85.44 89 LYS A CA 1
ATOM 656 C C . LYS A 1 89 ? -0.071 -6.275 -8.339 1.00 85.44 89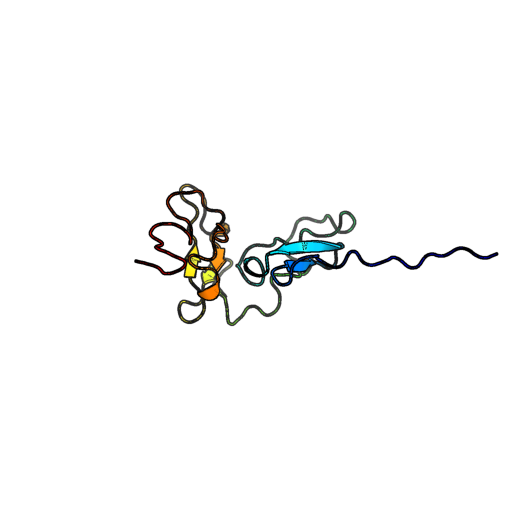 LYS A C 1
ATOM 658 O O . LYS A 1 89 ? -1.114 -5.929 -7.788 1.00 85.44 89 LYS A O 1
ATOM 663 N N . ASP A 1 90 ? 0.841 -7.057 -7.767 1.00 90.81 90 ASP A N 1
ATOM 664 C CA . ASP A 1 90 ? 0.739 -7.438 -6.363 1.00 90.81 90 ASP A CA 1
ATOM 665 C C . ASP A 1 90 ? 0.820 -6.169 -5.492 1.00 90.81 90 ASP A C 1
ATOM 667 O O . ASP A 1 90 ? 1.444 -5.178 -5.882 1.00 90.81 90 ASP A O 1
ATOM 671 N N . ARG A 1 91 ? 0.144 -6.184 -4.340 1.00 94.44 91 ARG A N 1
ATOM 672 C CA . ARG A 1 91 ? 0.160 -5.089 -3.356 1.00 94.44 91 ARG A CA 1
ATOM 673 C C . ARG A 1 91 ? 0.810 -5.546 -2.052 1.00 94.44 91 ARG A C 1
ATOM 675 O O . ARG A 1 91 ? 0.724 -6.723 -1.702 1.00 94.44 91 ARG A O 1
ATOM 682 N N . CYS A 1 92 ? 1.436 -4.627 -1.327 1.00 95.94 92 CYS A N 1
ATOM 683 C CA . CYS A 1 92 ? 2.042 -4.865 -0.019 1.00 95.94 92 CYS A CA 1
ATOM 684 C C . CYS A 1 92 ? 1.255 -4.108 1.048 1.00 95.94 92 CYS A C 1
ATOM 686 O O . CYS A 1 92 ? 1.424 -2.906 1.204 1.00 95.94 92 CYS A O 1
ATOM 688 N N . ILE A 1 93 ? 0.394 -4.795 1.794 1.00 95.50 93 ILE A N 1
ATOM 689 C CA . ILE A 1 93 ? -0.466 -4.129 2.781 1.00 95.50 93 ILE A CA 1
ATOM 690 C C . ILE A 1 93 ? 0.070 -4.307 4.200 1.00 95.50 93 ILE A C 1
ATOM 692 O O . ILE A 1 93 ? 0.591 -5.363 4.564 1.00 95.50 93 ILE A O 1
ATOM 696 N N . HIS A 1 94 ? -0.085 -3.279 5.031 1.00 96.31 94 HIS A N 1
ATOM 697 C CA . HIS A 1 94 ? 0.233 -3.372 6.455 1.00 96.31 94 HIS A CA 1
ATOM 698 C C . HIS A 1 94 ? -0.789 -4.276 7.183 1.00 96.31 94 HIS A C 1
ATOM 700 O O . HIS A 1 94 ? -1.987 -4.169 6.910 1.00 96.31 94 HIS A O 1
ATOM 706 N N . PRO A 1 95 ? -0.382 -5.098 8.173 1.00 93.56 95 PRO A N 1
ATOM 707 C CA . PRO A 1 95 ? -1.277 -6.000 8.907 1.00 93.56 95 PRO A CA 1
ATOM 708 C C . PRO A 1 95 ? -2.499 -5.339 9.557 1.00 93.56 95 PRO A C 1
ATOM 710 O O . PRO A 1 95 ? -3.478 -6.017 9.849 1.00 93.56 95 PRO A O 1
ATOM 713 N N . GLN A 1 96 ? -2.459 -4.025 9.792 1.00 92.75 96 GLN A N 1
ATOM 714 C CA . GLN A 1 96 ? -3.593 -3.277 10.350 1.00 92.75 96 GLN A CA 1
ATOM 715 C C . GLN A 1 96 ? -4.809 -3.201 9.417 1.00 92.75 96 GLN A C 1
ATOM 717 O O . GLN A 1 96 ? -5.905 -2.925 9.898 1.00 92.75 96 GLN A O 1
ATOM 722 N N . TYR A 1 97 ? -4.602 -3.418 8.118 1.00 94.69 97 TYR A N 1
ATOM 723 C CA . TYR A 1 97 ? -5.650 -3.393 7.099 1.00 94.69 97 TYR A CA 1
ATOM 724 C C . TYR A 1 97 ? -6.296 -4.765 6.889 1.00 94.69 97 TYR A C 1
ATOM 726 O O . TYR A 1 97 ? -7.334 -4.872 6.257 1.00 94.69 97 TYR A O 1
ATOM 734 N N . LEU A 1 98 ? -5.755 -5.824 7.502 1.00 93.44 98 LEU A N 1
ATOM 735 C CA . LEU A 1 98 ? -6.427 -7.117 7.507 1.00 93.44 98 LEU A CA 1
ATOM 736 C C . LEU A 1 98 ? -7.758 -7.047 8.258 1.00 93.44 98 LEU A C 1
ATOM 738 O O . LEU A 1 98 ? -7.811 -6.655 9.431 1.00 93.44 98 LEU A O 1
ATOM 742 N N . CYS A 1 99 ? -8.816 -7.552 7.628 1.00 93.62 99 CYS A N 1
ATOM 743 C CA . CYS A 1 99 ? -10.155 -7.615 8.200 1.00 93.62 99 CYS A CA 1
ATOM 744 C C . CYS A 1 99 ? -10.697 -6.247 8.676 1.00 93.62 99 CYS A C 1
ATOM 746 O O . CYS A 1 99 ? -11.459 -6.186 9.657 1.00 93.62 99 CYS A O 1
ATOM 748 N N . ASP A 1 100 ? -10.303 -5.144 8.040 1.00 93.19 100 ASP A N 1
ATOM 749 C CA . ASP A 1 100 ? -10.726 -3.785 8.381 1.00 93.19 100 ASP A CA 1
ATOM 750 C C . ASP A 1 100 ? -12.159 -3.448 7.897 1.00 93.19 100 ASP A C 1
ATOM 752 O O . ASP A 1 100 ? -12.782 -2.505 8.419 1.00 93.19 100 ASP A O 1
ATOM 756 N N . LYS A 1 101 ? -12.733 -4.331 7.058 1.00 92.06 101 LYS A N 1
ATOM 757 C CA . LYS A 1 101 ? -13.997 -4.262 6.288 1.00 92.06 101 LYS A CA 1
ATOM 758 C C . LYS A 1 101 ? -13.852 -3.695 4.874 1.00 92.06 101 LYS A C 1
ATOM 760 O O . LYS A 1 101 ? -14.862 -3.311 4.271 1.00 92.06 101 LYS A O 1
ATOM 765 N N . THR A 1 102 ? -12.646 -3.664 4.336 1.00 93.06 102 THR A N 1
ATOM 766 C CA . THR A 1 102 ? -12.334 -3.074 3.038 1.00 93.06 102 THR A CA 1
ATOM 767 C C . THR A 1 102 ? -11.339 -3.954 2.329 1.00 93.06 102 THR A C 1
ATOM 769 O O . THR A 1 102 ? -10.383 -4.415 2.915 1.00 93.06 102 THR A O 1
ATOM 772 N N . ASN A 1 103 ? -11.561 -4.188 1.043 1.00 93.69 103 ASN A N 1
ATOM 773 C CA . ASN A 1 103 ? -10.587 -4.903 0.238 1.00 93.69 103 ASN A CA 1
ATOM 774 C C . ASN A 1 103 ? -9.446 -3.956 -0.152 1.00 93.69 103 ASN A C 1
ATOM 776 O O . ASN A 1 103 ? -9.504 -3.350 -1.229 1.00 93.69 103 ASN A O 1
ATOM 780 N N . ASP A 1 104 ? -8.447 -3.817 0.714 1.00 94.69 104 ASP A N 1
ATOM 781 C CA . ASP A 1 104 ? -7.262 -3.011 0.434 1.00 94.69 104 ASP A CA 1
ATOM 782 C C . ASP A 1 104 ? -6.281 -3.768 -0.486 1.00 94.69 104 ASP A C 1
ATOM 784 O O . ASP A 1 104 ? -5.540 -3.148 -1.250 1.00 94.69 104 ASP A O 1
ATOM 788 N N . CYS A 1 105 ? -6.370 -5.105 -0.555 1.00 93.19 105 CYS A N 1
ATOM 789 C CA . CYS A 1 105 ? -5.658 -5.904 -1.559 1.00 93.19 105 CYS A CA 1
ATOM 790 C C . CYS A 1 105 ? -6.101 -5.631 -3.009 1.00 93.19 105 CYS A C 1
ATOM 792 O O . CYS A 1 105 ? -5.362 -5.925 -3.951 1.00 93.19 105 CYS A O 1
ATOM 794 N N . GLN A 1 106 ? -7.324 -5.137 -3.216 1.00 92.19 106 GLN A N 1
ATOM 795 C CA . GLN A 1 106 ? -7.941 -4.878 -4.525 1.00 92.19 106 GLN A CA 1
ATOM 796 C C . GLN A 1 106 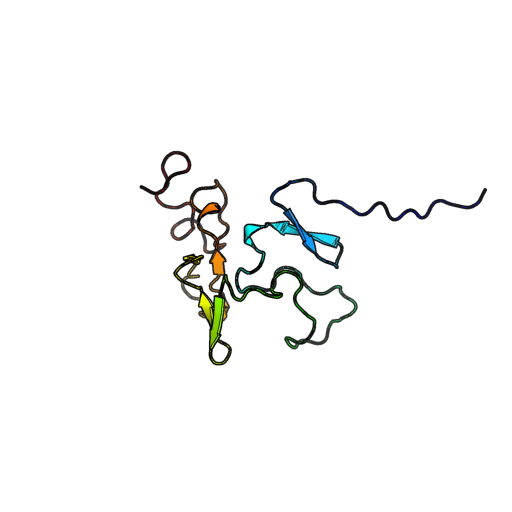? -7.930 -6.082 -5.496 1.00 92.19 106 GLN A C 1
ATOM 798 O O . GLN A 1 106 ? -8.014 -5.918 -6.714 1.00 92.19 106 GLN A O 1
ATOM 803 N N . ASN A 1 107 ? -7.877 -7.310 -4.978 1.00 89.75 107 ASN A N 1
ATOM 804 C CA . ASN A 1 107 ? -7.696 -8.546 -5.755 1.00 89.75 107 ASN A CA 1
ATOM 805 C C . ASN A 1 107 ? -8.974 -9.407 -5.861 1.00 89.75 107 ASN A C 1
ATOM 807 O O . ASN A 1 107 ? -8.921 -10.615 -6.109 1.00 89.75 107 ASN A O 1
ATOM 811 N N . GLY A 1 108 ? -10.143 -8.781 -5.705 1.00 85.69 108 GLY A N 1
ATOM 812 C CA . GLY A 1 108 ? -11.447 -9.448 -5.746 1.00 85.69 108 GLY A CA 1
ATOM 813 C C . GLY A 1 108 ? -11.893 -10.006 -4.391 1.00 85.69 108 GLY A C 1
ATOM 814 O O . GLY A 1 108 ? -11.258 -9.785 -3.373 1.00 85.69 108 GLY A O 1
ATOM 815 N N . HIS A 1 109 ? -13.040 -10.687 -4.356 1.00 78.44 109 HIS A N 1
ATOM 816 C CA . HIS A 1 109 ? -13.736 -11.000 -3.096 1.00 78.44 109 HIS A CA 1
ATOM 817 C C . HIS A 1 109 ? -13.197 -12.232 -2.341 1.00 78.44 109 HIS A C 1
ATOM 819 O O . HIS A 1 109 ? -13.335 -12.322 -1.128 1.00 78.44 109 HIS A O 1
ATOM 825 N N . TYR A 1 110 ? -12.632 -13.217 -3.045 1.00 79.44 110 TYR A N 1
ATOM 826 C CA . TYR A 1 110 ? -12.271 -14.516 -2.449 1.00 79.44 110 TYR A CA 1
ATOM 827 C C . TYR A 1 110 ? -10.800 -14.640 -2.040 1.00 79.44 110 TYR A C 1
ATOM 829 O O . TYR A 1 110 ? -10.430 -15.635 -1.427 1.00 79.44 110 TYR A O 1
ATOM 837 N N . LEU A 1 111 ? -9.969 -13.660 -2.393 1.00 82.06 111 LEU A N 1
ATOM 838 C CA . LEU A 1 111 ? -8.534 -13.640 -2.090 1.00 82.06 111 LEU A CA 1
ATOM 839 C C . LEU A 1 111 ? -8.112 -12.345 -1.386 1.00 82.06 111 LEU A C 1
ATOM 841 O O . LEU A 1 111 ? -6.915 -12.099 -1.248 1.00 82.06 111 LEU A O 1
ATOM 845 N N . SER A 1 112 ? -9.075 -11.524 -0.963 1.00 90.38 112 SER A N 1
ATOM 846 C CA . SER A 1 112 ? -8.787 -10.281 -0.261 1.00 90.38 112 SER A CA 1
ATOM 847 C C . SER A 1 112 ? -8.342 -10.520 1.173 1.00 90.38 112 SER A C 1
ATOM 849 O O . SER A 1 112 ? -8.612 -11.556 1.782 1.00 90.38 112 SER A O 1
ATOM 851 N N . ASP A 1 113 ? -7.750 -9.474 1.726 1.00 92.81 113 ASP A N 1
ATOM 852 C CA . ASP A 1 113 ? -7.486 -9.219 3.140 1.00 92.81 113 ASP A CA 1
ATOM 853 C C . ASP A 1 113 ? 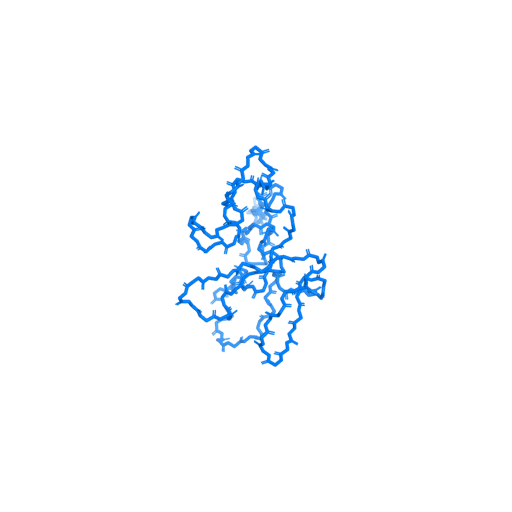-8.725 -9.280 4.053 1.00 92.81 113 ASP A C 1
ATOM 855 O O . ASP A 1 113 ? -8.603 -9.283 5.277 1.00 92.81 113 ASP A O 1
ATOM 859 N N . GLU A 1 114 ? -9.914 -9.404 3.463 1.00 92.69 114 GLU A N 1
ATOM 860 C CA . GLU A 1 114 ? -11.205 -9.537 4.147 1.00 92.69 114 GLU A CA 1
ATOM 861 C C . GLU A 1 114 ? -11.761 -10.967 4.146 1.00 92.69 114 GLU A C 1
ATOM 863 O O . GLU A 1 114 ? -12.786 -11.254 4.778 1.00 92.69 114 GLU A O 1
ATOM 868 N N . PHE A 1 115 ? -11.126 -11.887 3.418 1.00 90.56 115 PHE A N 1
ATOM 869 C CA . PHE A 1 115 ? -11.601 -13.258 3.336 1.00 90.56 115 PHE A CA 1
ATOM 870 C C . PHE A 1 115 ? -11.198 -14.062 4.579 1.00 90.56 115 PHE A C 1
ATOM 872 O O . PHE A 1 115 ? -10.076 -13.981 5.068 1.00 90.56 115 PHE A O 1
ATOM 879 N N . GLY A 1 116 ? -12.122 -14.873 5.105 1.00 87.69 116 GLY A N 1
ATOM 880 C CA . GLY A 1 116 ? -11.865 -15.687 6.301 1.00 87.69 116 GLY A CA 1
ATOM 881 C C . GLY A 1 116 ? -11.878 -14.906 7.622 1.00 87.69 116 GLY A C 1
ATOM 882 O O . GLY A 1 116 ? -11.477 -15.434 8.652 1.00 87.69 116 GLY A O 1
ATOM 883 N N . CYS A 1 117 ? -12.369 -13.668 7.635 1.00 89.56 117 CYS A N 1
ATOM 884 C CA . CYS A 1 117 ? -12.439 -12.851 8.843 1.00 89.56 117 CYS A CA 1
ATOM 885 C C . CYS A 1 117 ? -13.695 -13.135 9.692 1.00 89.56 117 CYS A C 1
ATOM 887 O O . CYS A 1 117 ? -14.813 -13.233 9.181 1.00 89.56 117 CYS A O 1
ATOM 889 N N . ARG A 1 118 ? -13.558 -13.142 11.029 1.00 84.12 118 ARG A N 1
ATOM 890 C CA . ARG A 1 118 ? -14.689 -13.086 11.980 1.00 84.12 118 ARG A CA 1
ATOM 891 C C . ARG A 1 118 ? -14.541 -11.887 12.909 1.00 84.12 118 ARG A C 1
ATOM 893 O O . ARG A 1 118 ? -13.737 -11.899 13.833 1.00 84.12 118 ARG A O 1
ATOM 900 N N . LYS A 1 119 ? -15.401 -10.877 12.730 1.00 75.19 119 LYS A N 1
ATOM 901 C CA . LYS A 1 119 ? -15.450 -9.658 13.568 1.00 75.19 119 LYS A CA 1
ATOM 902 C C . LYS A 1 119 ? -14.076 -8.957 13.694 1.00 75.19 119 LYS A C 1
ATOM 904 O O . LYS A 1 119 ? -13.578 -8.796 14.805 1.00 75.19 119 LYS A O 1
ATOM 909 N N . ARG A 1 120 ? -13.506 -8.504 12.567 1.00 74.88 120 ARG A N 1
ATOM 910 C CA . ARG A 1 120 ? -12.210 -7.786 12.478 1.00 74.88 120 ARG A CA 1
ATOM 911 C C . ARG A 1 120 ? -10.987 -8.562 12.984 1.00 74.88 120 ARG A C 1
ATOM 913 O O . ARG A 1 120 ? -10.050 -7.980 13.518 1.00 74.88 120 ARG A O 1
ATOM 920 N N . ARG A 1 121 ? -11.027 -9.889 12.894 1.00 74.62 121 ARG A N 1
ATOM 921 C CA . ARG A 1 121 ? -9.898 -10.771 13.205 1.00 74.62 121 ARG A CA 1
ATOM 922 C C . ARG A 1 121 ? -9.847 -11.881 12.171 1.00 74.62 121 ARG A C 1
ATOM 924 O O . ARG A 1 121 ? -10.907 -12.411 11.821 1.00 74.62 121 ARG A O 1
ATOM 931 N N . CYS A 1 122 ? -8.642 -12.228 11.739 1.00 73.69 122 CYS A N 1
ATOM 932 C CA . CYS A 1 122 ? -8.400 -13.427 10.947 1.00 73.69 122 CYS A CA 1
ATOM 933 C C . CYS A 1 122 ? -8.779 -14.662 11.777 1.00 73.69 122 CYS A C 1
ATOM 935 O O . CYS A 1 122 ? -8.553 -14.680 12.994 1.00 73.69 122 CYS A O 1
ATOM 937 N N . LEU A 1 123 ? -9.417 -15.641 11.136 1.00 63.03 123 LEU A N 1
ATOM 938 C CA . LEU A 1 123 ? -9.724 -16.947 11.723 1.00 63.03 123 LEU A CA 1
ATOM 939 C C . LEU A 1 123 ? -8.563 -17.928 11.576 1.00 63.03 123 LEU A C 1
ATOM 941 O O . LEU A 1 123 ? -7.837 -17.830 10.564 1.00 63.03 123 LEU A O 1
#

pLDDT: mean 82.45, std 16.13, range [40.72, 96.62]

Sequence (123 aa):
MLYSHIVTGRNCTSPDEFLCPSGRCIRRANVCDSQCDCAPAPTTSRGGSSGACADEMECKEYYTDVHGVRLCDSSNTLTCIVPGQNRDKDRCIHPQYLCDKTNDCQNGHYLSDEFGCRKRRCL

Radius of gyration: 16.85 Å; chains: 1; bounding box: 31×62×34 Å

Secondary structure (DSSP, 8-state):
------------SSTTEEE-TTS-EEEGGGTTSSS--SPPPTT----STTS--TTSSS-TTTEEEETTEEEE-TTT-EEE--TTS-GGG-EEE-GGGTTSSS-TT-S-SSSSTTTTBSSSSB-

InterPro domains:
  IPR002172 Low-density lipoprotein (LDL) receptor class A repeat [PS50068] (11-54)
  IPR002172 Low-density lipoprotein (LDL) receptor class A repeat [SM00192] (11-61)
  IPR002172 Low-density lipoprotein (LDL) receptor class A repeat [SM00192] (71-119)
  IPR036055 LDL receptor-like superfamily [G3DSA:4.10.400.10] (8-65)
  IPR036055 LDL receptor-like superfamily [SSF57424] (11-39)